Protein AF-A0A443Q784-F1 (afdb_monomer)

Organism: NCBI:txid1965070

InterPro domains:
  IPR036291 NAD(P)-binding domain superfamily [SSF51735] (6-37)

Mean predicted aligned error: 2.39 Å

Structure (mmCIF, N/CA/C/O backbone):
data_AF-A0A443Q784-F1
#
_entry.id   AF-A0A443Q784-F1
#
loop_
_atom_site.group_PDB
_atom_site.id
_atom_site.type_symbol
_atom_site.label_atom_id
_atom_site.label_alt_id
_atom_site.label_comp_id
_atom_site.label_asym_id
_atom_site.label_entity_id
_atom_site.label_seq_id
_atom_site.pdbx_PDB_ins_code
_atom_site.Cartn_x
_atom_site.Cartn_y
_atom_site.Cartn_z
_atom_site.occupancy
_atom_site.B_iso_or_equiv
_atom_site.auth_seq_id
_atom_site.auth_comp_id
_atom_site.auth_asym_id
_atom_site.auth_atom_id
_atom_site.pdbx_PDB_model_num
ATOM 1 N N . MET A 1 1 ? -19.690 13.039 0.152 1.00 65.81 1 MET A N 1
ATOM 2 C CA . MET A 1 1 ? -19.532 11.613 0.488 1.00 65.81 1 MET A CA 1
ATOM 3 C C . MET A 1 1 ? -18.283 11.171 -0.231 1.00 65.81 1 MET A C 1
ATOM 5 O O . MET A 1 1 ? -18.249 11.313 -1.449 1.00 65.81 1 MET A O 1
ATOM 9 N N . ASP A 1 2 ? -17.239 10.800 0.503 1.00 82.44 2 ASP A N 1
ATOM 10 C CA . ASP A 1 2 ? -16.004 10.344 -0.129 1.00 82.44 2 ASP A CA 1
ATOM 11 C C . ASP A 1 2 ? -16.272 9.019 -0.847 1.00 82.44 2 ASP A C 1
ATOM 13 O O . ASP A 1 2 ? -16.966 8.143 -0.331 1.00 82.44 2 ASP A O 1
ATOM 17 N N . LEU A 1 3 ? -15.767 8.903 -2.078 1.00 88.19 3 LEU A N 1
ATOM 18 C CA . LEU A 1 3 ? -16.069 7.794 -2.994 1.00 88.19 3 LEU A CA 1
ATOM 19 C C . LEU A 1 3 ? -15.588 6.426 -2.468 1.00 88.19 3 LEU A C 1
ATOM 21 O O . LEU A 1 3 ? -16.065 5.397 -2.933 1.00 88.19 3 LEU A O 1
ATOM 25 N N . TYR A 1 4 ? -14.672 6.427 -1.494 1.00 93.88 4 TYR A N 1
ATOM 26 C CA . TYR A 1 4 ? -13.978 5.250 -0.963 1.00 93.88 4 TYR A CA 1
ATOM 27 C C . TYR A 1 4 ? -13.976 5.209 0.572 1.00 93.88 4 TYR A C 1
ATOM 29 O O . TYR A 1 4 ? -12.979 4.833 1.192 1.00 93.88 4 TYR A O 1
ATOM 37 N N . GLU A 1 5 ? -15.066 5.647 1.208 1.00 95.50 5 GLU A N 1
ATOM 38 C CA . GLU A 1 5 ? -15.166 5.678 2.677 1.00 95.50 5 GLU A CA 1
ATOM 39 C C . GLU A 1 5 ? -14.923 4.294 3.316 1.00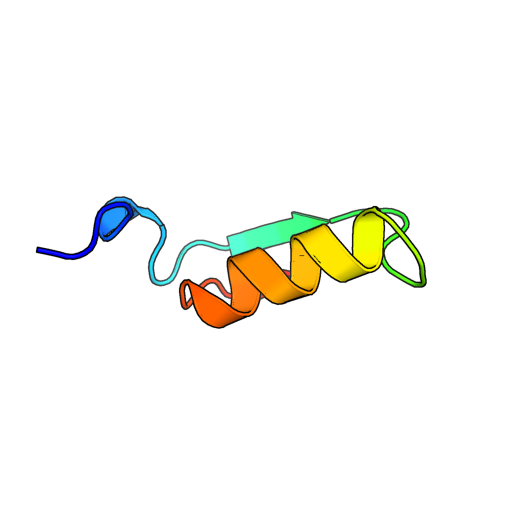 95.50 5 GLU A C 1
ATOM 41 O O . GLU A 1 5 ? -14.373 4.188 4.410 1.00 95.50 5 GLU A O 1
ATOM 46 N N . ASP A 1 6 ? -15.272 3.218 2.610 1.00 96.19 6 ASP A N 1
ATOM 47 C CA . ASP A 1 6 ? -15.091 1.830 3.039 1.00 96.19 6 ASP A CA 1
ATOM 48 C C . ASP A 1 6 ? -13.619 1.388 3.135 1.00 96.19 6 ASP A C 1
ATOM 50 O O . ASP A 1 6 ? -13.307 0.435 3.860 1.00 96.19 6 ASP A O 1
ATOM 54 N N . LEU A 1 7 ? -12.710 2.084 2.445 1.00 96.69 7 LEU A N 1
ATOM 55 C CA . LEU A 1 7 ? -11.273 1.803 2.473 1.00 96.69 7 LEU A CA 1
ATOM 56 C C . LEU A 1 7 ? -10.570 2.399 3.696 1.00 96.69 7 LEU A C 1
ATOM 58 O O . LEU A 1 7 ? -9.490 1.940 4.080 1.00 96.69 7 LEU A O 1
ATOM 62 N N . LYS A 1 8 ? -11.169 3.388 4.356 1.00 97.06 8 LYS A N 1
ATOM 63 C CA . LYS A 1 8 ? -10.562 4.043 5.512 1.00 97.06 8 LYS A CA 1
ATOM 64 C C . LYS A 1 8 ? -10.285 3.028 6.628 1.00 97.06 8 LYS A C 1
ATOM 66 O O . LYS A 1 8 ? -11.102 2.158 6.926 1.00 97.06 8 LYS A O 1
ATOM 71 N N . HIS A 1 9 ? -9.110 3.124 7.249 1.00 97.69 9 HIS A N 1
ATOM 72 C CA . HIS A 1 9 ? -8.639 2.225 8.314 1.00 97.69 9 HIS A CA 1
ATOM 73 C C . HIS A 1 9 ? -8.407 0.756 7.913 1.00 97.69 9 HIS A C 1
ATOM 75 O O . HIS A 1 9 ? -8.074 -0.062 8.776 1.00 97.69 9 HIS A O 1
ATOM 81 N N . LYS A 1 10 ? -8.517 0.395 6.628 1.00 98.25 10 LYS A N 1
ATOM 82 C CA . LYS A 1 10 ? -8.122 -0.938 6.155 1.00 98.25 10 LYS A CA 1
ATOM 83 C C . LYS A 1 10 ? -6.604 -1.094 6.159 1.00 98.25 10 LYS A C 1
ATOM 85 O O . LYS A 1 10 ? -5.862 -0.125 5.996 1.00 98.25 10 LYS A O 1
ATOM 90 N N . VAL A 1 11 ? -6.153 -2.334 6.344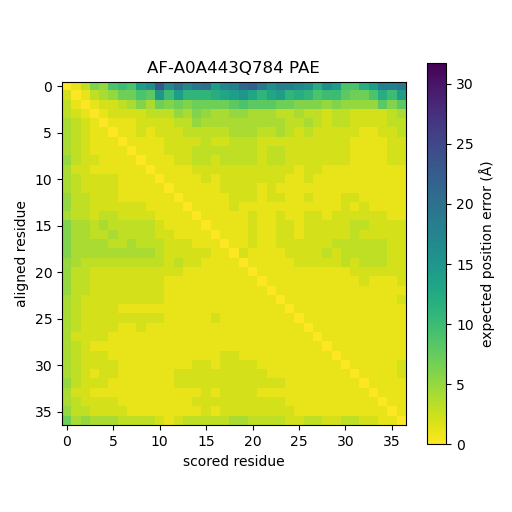 1.00 98.50 11 VAL A N 1
ATOM 91 C CA . VAL A 1 11 ? -4.744 -2.710 6.182 1.00 98.50 11 VAL A CA 1
ATOM 92 C C . VAL A 1 11 ? -4.534 -3.171 4.744 1.00 98.50 11 VAL A C 1
ATOM 94 O O . VAL A 1 11 ? -5.248 -4.057 4.278 1.00 98.50 11 VAL A O 1
ATOM 97 N N . VAL A 1 12 ? -3.564 -2.576 4.053 1.00 98.31 12 VAL A N 1
ATOM 98 C CA . VAL A 1 12 ? -3.225 -2.879 2.655 1.00 98.31 12 VAL A CA 1
ATOM 99 C C . VAL A 1 12 ? -1.754 -3.267 2.587 1.00 98.31 12 VAL A C 1
ATOM 101 O O . VAL A 1 12 ? -0.915 -2.533 3.094 1.00 98.31 12 VAL A O 1
ATOM 104 N N . ILE A 1 13 ? -1.441 -4.403 1.964 1.00 98.38 13 ILE A N 1
ATOM 105 C CA . ILE A 1 13 ? -0.057 -4.835 1.724 1.00 98.38 13 ILE A CA 1
ATOM 106 C C . ILE A 1 13 ? 0.293 -4.542 0.268 1.00 98.38 13 ILE A C 1
ATOM 108 O O . ILE A 1 13 ? -0.424 -4.990 -0.630 1.00 98.38 13 ILE A O 1
ATOM 112 N N . VAL A 1 14 ? 1.391 -3.824 0.026 1.00 97.81 14 VAL A N 1
ATOM 113 C CA . VAL A 1 14 ? 1.876 -3.533 -1.334 1.00 97.81 14 VAL A CA 1
ATOM 114 C C . VAL A 1 14 ? 3.319 -4.001 -1.483 1.00 97.81 14 VAL A C 1
ATOM 116 O O . VAL A 1 14 ? 4.255 -3.390 -0.972 1.00 97.81 14 VAL A O 1
ATOM 119 N N . THR A 1 15 ? 3.519 -5.078 -2.238 1.00 98.00 15 THR A N 1
ATOM 120 C CA . THR A 1 15 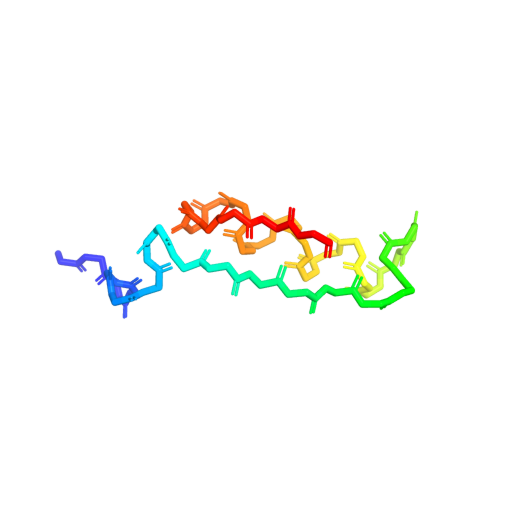? 4.855 -5.611 -2.539 1.00 98.00 15 THR A CA 1
ATOM 121 C C . THR A 1 15 ? 5.540 -4.818 -3.650 1.00 98.00 15 THR A C 1
ATOM 123 O O . THR A 1 15 ? 4.878 -4.392 -4.595 1.00 98.00 15 THR A O 1
ATOM 126 N N . GLY A 1 16 ? 6.870 -4.679 -3.595 1.00 97.25 16 GLY A N 1
ATOM 127 C CA . GLY A 1 16 ? 7.627 -3.974 -4.641 1.00 97.25 16 GLY A CA 1
ATOM 128 C C . GLY A 1 16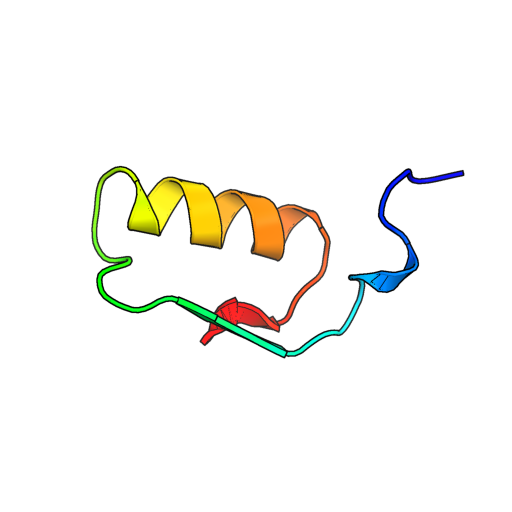 ? 7.327 -2.471 -4.696 1.00 97.25 16 GLY A C 1
ATOM 129 O O . GLY A 1 16 ? 7.340 -1.871 -5.766 1.00 97.25 16 GLY A O 1
ATOM 130 N N . SER A 1 17 ? 7.028 -1.863 -3.547 1.00 98.00 17 SER A N 1
ATOM 131 C CA . SER A 1 17 ? 6.584 -0.471 -3.413 1.00 98.00 17 SER A CA 1
ATOM 132 C C . SER A 1 17 ? 7.704 0.565 -3.344 1.00 98.00 17 SER A C 1
ATOM 134 O O . SER A 1 17 ? 7.434 1.750 -3.180 1.00 98.00 17 SER A O 1
ATOM 136 N N . SER A 1 18 ? 8.960 0.143 -3.487 1.00 97.12 18 SER A N 1
ATOM 137 C CA . SER A 1 18 ? 10.105 1.033 -3.304 1.00 97.12 18 SER A CA 1
ATOM 138 C C . SER A 1 18 ? 10.214 2.131 -4.362 1.00 97.12 18 SER A C 1
ATOM 140 O O . SER A 1 18 ? 10.866 3.123 -4.075 1.00 97.12 18 SER A O 1
ATOM 142 N N . ASN A 1 19 ? 9.631 1.958 -5.560 1.00 97.94 19 ASN A N 1
ATOM 143 C CA . ASN A 1 19 ? 9.628 2.951 -6.643 1.00 97.94 19 ASN A CA 1
ATOM 144 C C . ASN A 1 19 ? 8.465 2.721 -7.632 1.00 97.94 19 ASN A C 1
ATOM 146 O O . ASN A 1 19 ? 7.898 1.626 -7.718 1.00 97.94 19 ASN A O 1
ATOM 150 N N . GLY A 1 20 ? 8.168 3.731 -8.452 1.00 98.12 20 GLY A N 1
ATOM 151 C CA . GLY A 1 20 ? 7.341 3.594 -9.653 1.00 98.12 20 GLY A CA 1
ATOM 152 C C . GLY A 1 20 ? 5.879 3.269 -9.344 1.00 98.12 20 GLY A C 1
ATOM 153 O O . GLY A 1 20 ? 5.232 3.946 -8.550 1.00 98.12 20 GLY A O 1
ATOM 154 N N . VAL A 1 21 ? 5.328 2.234 -9.984 1.00 98.25 21 VAL A N 1
ATO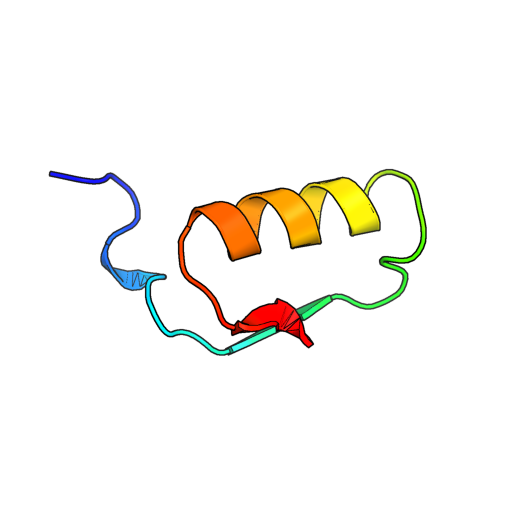M 155 C CA . VAL A 1 21 ? 3.903 1.889 -9.824 1.00 98.25 21 VAL A CA 1
ATOM 156 C C . VAL A 1 21 ? 3.581 1.488 -8.382 1.00 98.25 21 VAL A C 1
ATOM 158 O O . VAL A 1 21 ? 2.562 1.912 -7.844 1.00 98.25 21 VAL A O 1
ATOM 161 N N . GLY A 1 22 ? 4.458 0.719 -7.732 1.00 98.31 22 GLY A N 1
ATOM 162 C CA . GLY A 1 22 ? 4.246 0.301 -6.348 1.00 98.31 22 GLY A CA 1
ATOM 163 C C . GLY A 1 22 ? 4.227 1.485 -5.373 1.00 98.31 22 GLY A C 1
ATOM 164 O O . GLY A 1 22 ? 3.376 1.536 -4.487 1.00 98.31 22 GLY A O 1
ATOM 165 N N . GLU A 1 23 ? 5.097 2.476 -5.582 1.00 98.44 23 GLU A N 1
ATOM 166 C CA . GLU A 1 23 ? 5.119 3.727 -4.809 1.00 98.44 23 GLU A CA 1
ATOM 167 C C . GLU A 1 23 ? 3.824 4.534 -4.997 1.00 98.44 23 GLU A C 1
ATOM 169 O O . GLU A 1 23 ? 3.229 5.018 -4.026 1.00 98.44 23 GLU A O 1
ATOM 174 N N . ALA A 1 24 ? 3.345 4.647 -6.240 1.00 98.69 24 ALA A N 1
ATOM 175 C CA . ALA A 1 24 ? 2.102 5.349 -6.548 1.00 98.69 24 ALA A CA 1
ATOM 176 C C . ALA A 1 24 ? 0.889 4.689 -5.869 1.00 98.69 24 ALA A C 1
ATOM 178 O O . ALA A 1 24 ? 0.021 5.387 -5.339 1.00 98.69 24 ALA A O 1
ATOM 179 N N . ILE A 1 25 ? 0.854 3.352 -5.826 1.00 98.38 25 ILE A N 1
ATOM 180 C CA . ILE A 1 25 ? -0.197 2.582 -5.148 1.00 98.38 25 ILE A CA 1
ATOM 181 C C . ILE A 1 25 ? -0.172 2.846 -3.635 1.00 98.38 25 ILE A C 1
ATOM 183 O O . ILE A 1 25 ? -1.212 3.190 -3.070 1.00 98.38 25 ILE A O 1
ATOM 187 N N . VA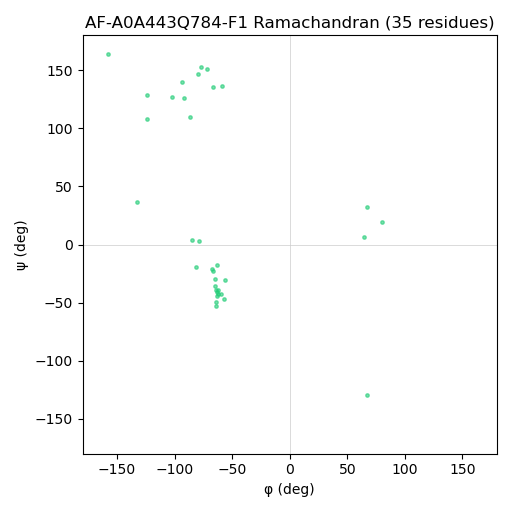L A 1 26 ? 0.994 2.752 -2.979 1.00 98.44 26 VAL A N 1
ATOM 188 C CA . VAL A 1 26 ? 1.130 3.067 -1.540 1.00 98.44 26 VAL A CA 1
ATOM 189 C C . VAL A 1 26 ? 0.671 4.495 -1.252 1.00 98.44 26 VAL A C 1
ATOM 191 O O . VAL A 1 26 ? -0.116 4.720 -0.333 1.00 98.44 26 VAL A O 1
ATOM 194 N N . THR A 1 27 ? 1.114 5.454 -2.067 1.00 98.38 27 THR A N 1
ATOM 195 C CA . THR A 1 27 ? 0.762 6.870 -1.916 1.00 98.38 27 THR A CA 1
ATOM 196 C C . THR A 1 27 ? -0.746 7.096 -2.003 1.00 98.38 27 THR A C 1
ATOM 198 O O . THR A 1 27 ? -1.302 7.859 -1.212 1.00 98.38 27 THR A O 1
ATOM 201 N N . LEU A 1 28 ? -1.425 6.436 -2.944 1.00 97.88 28 LEU A N 1
ATOM 202 C CA . LEU A 1 28 ? -2.874 6.537 -3.088 1.00 97.88 28 LEU A CA 1
ATOM 203 C C . LEU A 1 28 ? -3.597 5.977 -1.857 1.00 97.88 28 LEU A C 1
ATOM 205 O O . LEU A 1 28 ? -4.402 6.683 -1.254 1.00 97.88 28 LEU A O 1
ATOM 209 N N . PHE A 1 29 ? -3.288 4.746 -1.443 1.00 98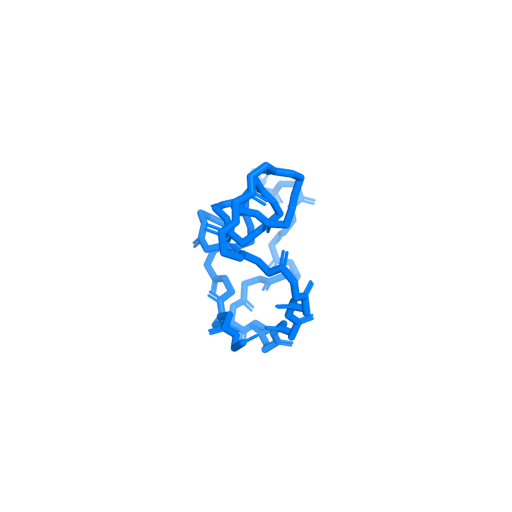.06 29 PHE A N 1
ATOM 210 C CA . PHE A 1 29 ? -3.962 4.115 -0.303 1.00 98.06 29 PHE A CA 1
ATOM 211 C C . PHE A 1 29 ? -3.685 4.832 1.024 1.00 98.06 29 PHE A C 1
ATOM 213 O O . PHE A 1 29 ? -4.594 4.970 1.845 1.00 98.06 29 PHE A O 1
ATOM 220 N N . ALA A 1 30 ? -2.479 5.370 1.219 1.00 97.88 30 ALA A N 1
ATOM 221 C CA . ALA A 1 30 ? -2.167 6.201 2.379 1.00 97.88 30 ALA A CA 1
ATOM 222 C C . ALA A 1 30 ? -3.028 7.479 2.415 1.00 97.88 30 ALA A C 1
ATOM 224 O O . ALA A 1 30 ? -3.578 7.818 3.462 1.00 97.88 30 ALA A O 1
ATOM 225 N N . LYS A 1 31 ? -3.221 8.154 1.269 1.00 97.25 31 LYS A N 1
ATOM 226 C CA . LYS A 1 31 ? -4.108 9.331 1.155 1.00 97.25 31 LYS A CA 1
ATOM 227 C C . LYS A 1 31 ? -5.579 8.999 1.412 1.00 97.25 31 LYS A C 1
ATOM 229 O O . LYS A 1 31 ? -6.302 9.848 1.920 1.00 97.25 31 LYS A O 1
ATOM 234 N N . LEU A 1 32 ? -6.002 7.774 1.105 1.00 97.06 32 LEU A N 1
ATOM 235 C CA . LEU A 1 32 ? -7.342 7.261 1.411 1.00 97.06 32 LEU A CA 1
ATOM 236 C C . LEU A 1 32 ? -7.506 6.832 2.885 1.00 97.06 32 LEU A C 1
ATOM 238 O O . LEU A 1 32 ? -8.560 6.337 3.273 1.00 97.06 32 LEU A O 1
ATOM 242 N N . GLY A 1 33 ? -6.484 7.012 3.729 1.00 96.88 33 GLY A N 1
ATOM 243 C CA . GLY A 1 33 ? -6.554 6.704 5.160 1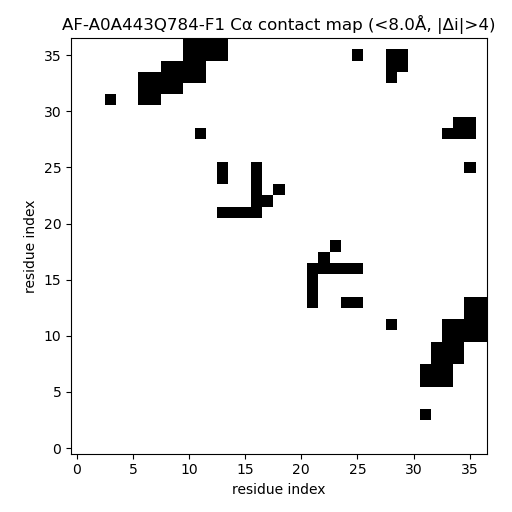.00 96.88 33 GLY A CA 1
ATOM 244 C C . GLY A 1 33 ? -6.384 5.221 5.495 1.00 96.88 33 GLY A C 1
ATOM 245 O O . GLY A 1 33 ? -6.779 4.786 6.581 1.00 96.88 33 GLY A O 1
ATOM 246 N N . CYS A 1 34 ? -5.813 4.435 4.581 1.00 98.38 34 CYS A N 1
ATOM 247 C CA . CYS A 1 34 ? -5.421 3.055 4.854 1.00 98.38 34 CYS A CA 1
ATOM 248 C C . CYS A 1 34 ? -4.120 3.003 5.666 1.00 98.38 34 CYS A C 1
ATOM 250 O O . CYS A 1 34 ? -3.248 3.865 5.543 1.00 98.38 34 CYS A O 1
ATOM 252 N N . LYS A 1 35 ? -3.943 1.929 6.438 1.00 98.50 35 LYS A N 1
ATOM 253 C CA . LYS A 1 35 ? -2.639 1.534 6.976 1.00 98.50 35 LYS A CA 1
ATOM 254 C C . LYS A 1 35 ? -1.943 0.658 5.938 1.00 98.50 35 LYS A C 1
ATOM 256 O O . LYS A 1 35 ? -2.358 -0.478 5.723 1.00 98.50 35 LYS A O 1
ATOM 261 N N . VAL A 1 36 ? -0.898 1.178 5.310 1.00 98.06 36 VAL A N 1
ATOM 262 C CA . VA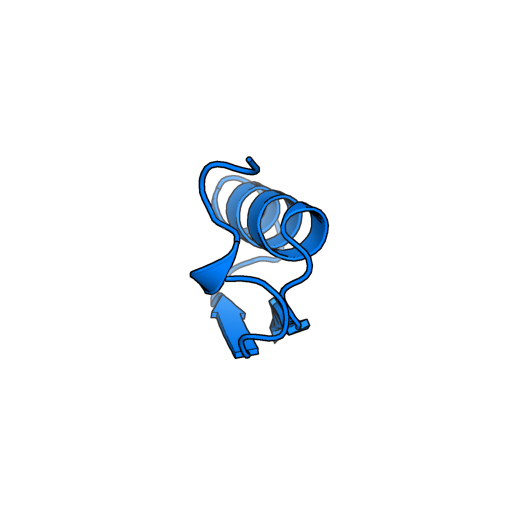L A 1 36 ? -0.140 0.434 4.296 1.00 98.06 36 VAL A CA 1
ATOM 263 C C . VAL A 1 36 ? 1.060 -0.271 4.940 1.00 98.06 36 VAL A C 1
ATOM 265 O O . VAL A 1 36 ? 1.680 0.291 5.845 1.00 98.06 36 VAL A O 1
ATOM 268 N N . VAL A 1 37 ? 1.340 -1.505 4.510 1.00 96.00 37 VAL A N 1
ATOM 269 C CA . VAL A 1 37 ? 2.455 -2.365 4.949 1.00 96.00 37 VAL A CA 1
ATOM 270 C C . VAL A 1 37 ? 3.266 -2.825 3.744 1.00 96.00 37 VAL A C 1
ATOM 272 O O . VAL A 1 37 ? 2.648 -3.179 2.710 1.00 96.00 37 VAL A O 1
#

Foldseek 3Di:
DPPPLVLAAAEAEQPPLPDDPNVVVQVVSVVVNYHYD

Radius of gyration: 10.02 Å; Cα contacts (8 Å, |Δi|>4): 44; chains: 1; bounding box: 30×17×18 Å

Secondary structure (DSSP, 8-state):
--TTGGGTT-EE--TTTTSHHHHHHHHHHHHTT-EE-

pLDDT: mean 96.11, std 5.89, range [65.81, 98.69]

Solvent-accessible surface area (backbone atoms only — not comparable to full-atom values): 2256 Å² total; per-residue (Å²): 130,71,97,57,65,85,46,43,74,36,80,45,79,58,78,75,35,90,51,68,71,32,30,53,52,53,54,51,44,47,76,51,47,26,47,73,86

Sequence (37 aa):
MDLYEDLKHKVVIVTGSSNGVGEAIVTLFAKLGCKVV

Nearest PDB structures (foldseek):
  2zk7-assembly1_A-2  TM=1.003E+00  e=2.957E-02  Thermoplasma acidophilum
  2dtd-assembly1_A  TM=9.990E-01  e=5.196E-02  Thermoplasma acidophilum
  3r74-assembly1_A  TM=7.524E-01  e=1.892E+00  Burkholderia lata
  1nul-assembly1_A-2  TM=2.875E-01  e=5.074E+00  Escherichia coli
  1a98-assembly1_B-2  TM=2.835E-01  e=7.218E+00  Escherichia coli